Protein AF-A0A126NM92-F1 (afdb_monomer)

Radius of gyration: 15.37 Å; Cα contacts (8 Å, |Δi|>4): 121; chains: 1; bounding box: 33×22×46 Å

Structure (mmCIF, N/CA/C/O backbone):
data_AF-A0A126NM92-F1
#
_entry.id   AF-A0A126NM92-F1
#
loop_
_atom_site.group_PDB
_atom_site.id
_atom_site.type_symbol
_atom_site.label_atom_id
_atom_site.label_alt_id
_atom_site.label_comp_id
_atom_site.label_asym_id
_atom_site.label_entity_id
_atom_site.label_seq_id
_atom_site.pdbx_PDB_ins_code
_atom_site.Cartn_x
_atom_site.Cartn_y
_atom_site.Cartn_z
_atom_site.occupancy
_atom_site.B_iso_or_equiv
_atom_site.auth_seq_id
_atom_site.auth_comp_id
_atom_site.auth_asym_id
_atom_site.auth_atom_id
_atom_site.pdbx_PDB_model_num
ATOM 1 N N . MET A 1 1 ? -10.380 1.201 -7.622 1.00 73.06 1 MET A N 1
ATOM 2 C CA . MET A 1 1 ? -9.957 0.257 -6.567 1.00 73.06 1 MET A CA 1
ATOM 3 C C . MET A 1 1 ? -9.254 0.994 -5.434 1.00 73.06 1 MET A C 1
ATOM 5 O O . MET A 1 1 ? -9.923 1.327 -4.475 1.00 73.06 1 MET A O 1
ATOM 9 N N . VAL A 1 2 ? -7.976 1.365 -5.557 1.00 78.25 2 VAL A N 1
ATOM 10 C CA . VAL A 1 2 ? -7.210 1.897 -4.412 1.00 78.25 2 VAL A CA 1
ATOM 11 C C . VAL A 1 2 ? -7.712 3.261 -3.907 1.00 78.25 2 VAL A C 1
ATOM 13 O O . VAL A 1 2 ? -7.889 3.427 -2.710 1.00 78.25 2 VAL A O 1
ATOM 16 N N . SER A 1 3 ? -8.065 4.210 -4.785 1.00 81.69 3 SER A N 1
ATOM 17 C CA . SER A 1 3 ? -8.682 5.479 -4.338 1.00 81.69 3 SER A CA 1
ATOM 18 C C . SER A 1 3 ? -10.061 5.300 -3.687 1.00 81.69 3 SER A C 1
ATOM 20 O O . SER A 1 3 ? -10.443 6.110 -2.856 1.00 81.69 3 SER A O 1
ATOM 22 N N . MET A 1 4 ? -10.815 4.260 -4.067 1.00 87.69 4 MET A N 1
ATOM 23 C CA . MET A 1 4 ? -12.096 3.954 -3.413 1.00 87.69 4 MET A CA 1
ATOM 24 C C . MET A 1 4 ? -11.866 3.336 -2.037 1.00 87.69 4 MET A C 1
ATOM 26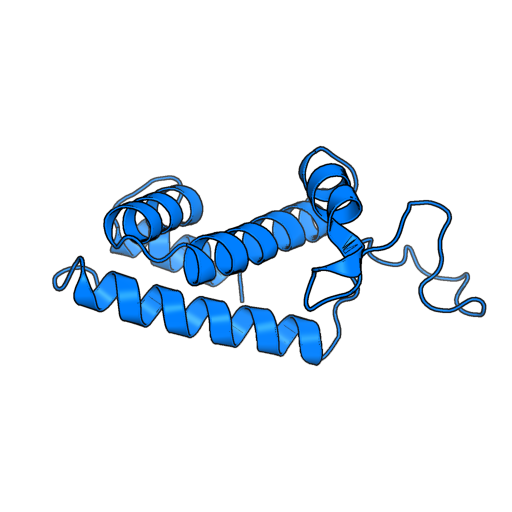 O O . MET A 1 4 ? -12.606 3.634 -1.113 1.00 87.69 4 MET A O 1
ATOM 30 N N . PHE A 1 5 ? -10.825 2.512 -1.901 1.00 89.75 5 PHE A N 1
ATOM 31 C CA . PHE A 1 5 ? -10.438 1.954 -0.613 1.00 89.75 5 PHE A CA 1
ATOM 32 C C . PHE A 1 5 ? -9.972 3.042 0.361 1.00 89.75 5 PHE A C 1
ATOM 34 O O . PHE A 1 5 ? -10.386 3.030 1.508 1.00 89.75 5 PHE A O 1
ATOM 41 N N . ASP A 1 6 ? -9.195 4.030 -0.097 1.00 90.94 6 ASP A N 1
ATOM 42 C CA . ASP A 1 6 ? -8.828 5.198 0.723 1.00 90.94 6 ASP A CA 1
ATOM 43 C C . ASP A 1 6 ? -10.066 5.949 1.236 1.00 90.94 6 ASP A C 1
ATOM 45 O O . ASP A 1 6 ? -10.163 6.256 2.417 1.00 90.94 6 ASP A O 1
ATOM 49 N N . ALA A 1 7 ? -11.055 6.178 0.365 1.00 91.06 7 ALA A N 1
ATOM 50 C CA . ALA A 1 7 ? -12.312 6.809 0.761 1.00 91.06 7 ALA A CA 1
ATOM 51 C C . ALA A 1 7 ? -13.094 5.965 1.784 1.00 91.06 7 ALA A C 1
ATOM 53 O O . ALA A 1 7 ? -13.599 6.515 2.757 1.00 91.06 7 ALA A O 1
ATOM 54 N N . ALA A 1 8 ? -13.153 4.641 1.600 1.00 91.06 8 ALA A N 1
ATOM 55 C CA . ALA A 1 8 ? -13.782 3.736 2.563 1.00 91.06 8 ALA A CA 1
ATOM 56 C C . ALA A 1 8 ? -13.071 3.772 3.925 1.00 91.06 8 ALA A C 1
ATOM 58 O O . ALA A 1 8 ? -13.727 3.831 4.960 1.00 91.06 8 ALA A O 1
ATOM 59 N N . LEU A 1 9 ? -11.735 3.809 3.935 1.00 92.44 9 LEU A N 1
ATOM 60 C CA . LEU A 1 9 ? -10.941 3.943 5.157 1.00 92.44 9 LEU A CA 1
ATOM 61 C C . LEU A 1 9 ? -11.176 5.284 5.859 1.00 92.44 9 LEU A C 1
ATOM 63 O O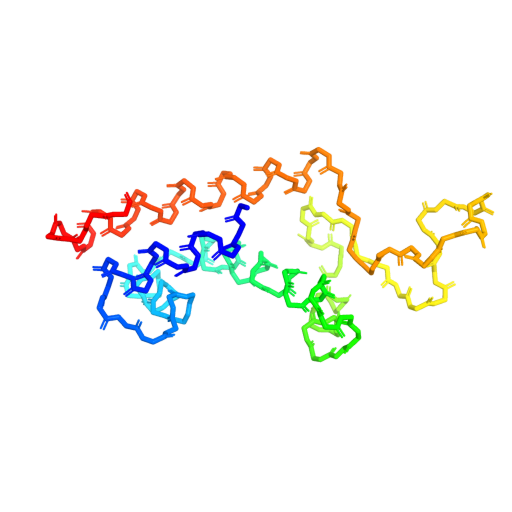 . LEU A 1 9 ? -11.277 5.314 7.080 1.00 92.44 9 LEU A O 1
ATOM 67 N N . GLN A 1 10 ? -11.264 6.384 5.108 1.00 93.81 10 GLN A N 1
ATOM 68 C CA . GLN A 1 10 ? -11.541 7.713 5.663 1.00 93.81 10 GLN A CA 1
ATOM 69 C C . GLN A 1 10 ? -12.906 7.766 6.349 1.00 93.81 10 GLN A C 1
ATOM 71 O O . GLN A 1 10 ? -12.995 8.262 7.470 1.00 93.81 10 GLN A O 1
ATOM 76 N N . ASP A 1 11 ? -13.935 7.223 5.694 1.00 92.00 11 ASP A N 1
ATOM 77 C CA . ASP A 1 11 ? -15.296 7.143 6.232 1.00 92.00 11 ASP A CA 1
ATOM 78 C C . ASP A 1 11 ? -15.338 6.263 7.489 1.00 92.00 11 ASP A C 1
ATOM 80 O O . ASP A 1 11 ? -15.782 6.685 8.551 1.00 92.00 11 ASP A O 1
ATOM 84 N N . THR A 1 12 ? -14.760 5.068 7.394 1.00 89.94 12 THR A N 1
ATOM 85 C CA . THR A 1 12 ? -14.800 4.058 8.455 1.00 89.94 12 THR A CA 1
ATOM 86 C C . THR A 1 12 ? -13.997 4.432 9.699 1.00 89.94 12 THR A C 1
ATOM 88 O O . THR A 1 12 ? -14.401 4.135 10.821 1.00 89.94 12 THR A O 1
ATOM 91 N N . LEU A 1 13 ? -12.821 5.031 9.510 1.00 92.12 13 LEU A N 1
ATOM 92 C CA . LEU A 1 13 ? -11.916 5.404 10.600 1.00 92.12 13 LEU A CA 1
ATOM 93 C C . LEU A 1 13 ? -12.132 6.851 11.061 1.00 92.12 13 LEU A C 1
ATOM 95 O O . LEU A 1 13 ? -11.343 7.345 11.863 1.00 92.12 13 LEU A O 1
ATOM 99 N N . GLU A 1 14 ? -13.148 7.537 10.522 1.00 92.62 14 GLU A N 1
ATOM 100 C CA . GLU A 1 14 ? -13.449 8.950 10.779 1.00 92.62 14 GLU A CA 1
ATOM 101 C C . GLU A 1 14 ? -12.198 9.845 10.676 1.00 92.62 14 GLU A C 1
ATOM 103 O O . GLU A 1 14 ? -11.927 10.713 11.512 1.00 92.62 14 GLU A O 1
ATOM 108 N N . CYS A 1 15 ? -11.387 9.613 9.641 1.00 93.44 15 CYS A N 1
ATOM 109 C CA . CYS A 1 15 ? -10.072 10.228 9.495 1.00 93.44 15 CYS A CA 1
ATOM 110 C C . CYS A 1 15 ? -9.911 10.945 8.149 1.00 93.44 15 CYS A C 1
ATOM 112 O O . CYS A 1 15 ? -10.644 10.723 7.189 1.00 93.44 15 CYS A O 1
ATOM 114 N N . ARG A 1 16 ? -8.918 11.838 8.066 1.00 93.25 16 ARG A N 1
ATOM 115 C CA . ARG A 1 16 ? -8.644 12.618 6.846 1.00 93.25 16 ARG A CA 1
ATOM 116 C C . ARG A 1 16 ? -7.780 11.874 5.823 1.00 93.25 16 ARG A C 1
ATOM 118 O O . ARG A 1 16 ? -7.841 12.190 4.640 1.00 93.25 16 ARG A O 1
ATOM 125 N N . ASP A 1 17 ? -6.940 10.952 6.282 1.00 92.88 17 ASP A N 1
ATOM 126 C CA . ASP A 1 17 ? -6.005 10.192 5.448 1.00 92.88 17 ASP A CA 1
ATOM 127 C C . ASP A 1 17 ? -6.105 8.713 5.828 1.00 92.88 17 ASP A C 1
ATOM 129 O O . ASP A 1 17 ? -5.477 8.256 6.787 1.00 92.88 17 ASP A O 1
ATOM 133 N N . GLY A 1 18 ? -6.942 7.988 5.083 1.00 93.69 18 GLY A N 1
ATOM 134 C CA . GLY A 1 18 ? -7.282 6.598 5.363 1.00 93.69 18 GLY A CA 1
ATOM 135 C C . GLY A 1 18 ? -6.068 5.684 5.296 1.00 93.69 18 GLY A C 1
ATOM 136 O O . GLY A 1 18 ? -5.913 4.789 6.123 1.00 93.69 18 GLY A O 1
ATOM 137 N N . PHE A 1 19 ? -5.152 5.934 4.359 1.00 94.00 19 PHE A N 1
ATOM 138 C CA . PHE A 1 19 ? -3.931 5.141 4.239 1.00 94.00 19 PHE A CA 1
ATOM 139 C C . PHE A 1 19 ? -2.938 5.382 5.367 1.00 94.00 19 PHE A C 1
ATOM 141 O O . PHE A 1 19 ? -2.326 4.422 5.834 1.00 94.00 19 PHE A O 1
ATOM 148 N N . GLN A 1 20 ? -2.745 6.629 5.801 1.00 95.00 20 GLN A N 1
ATOM 149 C CA . GLN A 1 20 ? -1.884 6.890 6.956 1.00 95.00 20 GLN A CA 1
ATOM 150 C C . GLN A 1 20 ? -2.459 6.275 8.228 1.00 95.00 20 GLN A C 1
ATOM 152 O O . GLN A 1 20 ? -1.707 5.685 8.999 1.00 95.00 20 GLN A O 1
ATOM 157 N N . GLU A 1 21 ? -3.772 6.359 8.435 1.00 95.75 21 GLU A N 1
ATOM 158 C CA . GLU A 1 21 ? -4.396 5.769 9.618 1.00 95.75 21 GLU A CA 1
ATOM 159 C C . GLU A 1 21 ? -4.344 4.236 9.592 1.00 95.75 21 GLU A C 1
ATOM 161 O O . GLU A 1 21 ? -3.950 3.614 10.576 1.00 95.75 21 GLU A O 1
ATOM 166 N N . ALA A 1 22 ? -4.608 3.615 8.439 1.00 95.81 22 ALA A N 1
ATOM 167 C CA . ALA A 1 22 ? -4.453 2.173 8.274 1.00 95.81 22 ALA A CA 1
ATOM 168 C C . ALA A 1 22 ? -3.007 1.705 8.527 1.00 95.81 22 ALA A C 1
ATOM 170 O O . ALA A 1 22 ? -2.811 0.688 9.187 1.00 95.81 22 ALA A O 1
ATOM 171 N N . LEU A 1 23 ? -1.985 2.448 8.077 1.00 96.88 23 LEU A N 1
ATOM 172 C CA . LEU A 1 23 ? -0.582 2.119 8.372 1.00 96.88 23 LEU A CA 1
ATOM 173 C C . LEU A 1 23 ? -0.283 2.119 9.875 1.00 96.88 23 LEU A C 1
ATOM 175 O O . LEU A 1 23 ? 0.403 1.210 10.340 1.00 96.88 23 LEU A O 1
ATOM 179 N N . LYS A 1 24 ? -0.818 3.085 10.632 1.00 96.69 24 LYS A N 1
ATOM 180 C CA . LYS A 1 24 ? -0.666 3.110 12.096 1.00 96.69 24 LYS A CA 1
ATOM 181 C C . LYS A 1 24 ? -1.318 1.896 12.746 1.00 96.69 24 LYS A C 1
ATOM 183 O O . LYS A 1 24 ? -0.699 1.265 13.590 1.00 96.69 24 LYS A O 1
ATOM 188 N N . ILE A 1 25 ? -2.528 1.529 12.321 1.00 96.06 25 ILE A N 1
ATOM 189 C CA . ILE A 1 25 ? -3.229 0.346 12.849 1.00 96.06 25 ILE A CA 1
ATOM 190 C C . ILE A 1 25 ? -2.424 -0.933 12.568 1.00 96.06 25 ILE A C 1
ATOM 192 O O . ILE A 1 25 ? -2.297 -1.788 13.443 1.00 96.06 25 ILE A O 1
ATOM 196 N N . ILE A 1 26 ? -1.837 -1.064 11.373 1.00 97.50 26 ILE A N 1
ATOM 197 C CA . ILE A 1 26 ? -0.970 -2.204 11.032 1.00 97.50 26 ILE A CA 1
ATOM 198 C C . ILE A 1 26 ? 0.295 -2.227 11.906 1.00 97.50 26 ILE A C 1
ATOM 200 O O . ILE A 1 26 ? 0.701 -3.289 12.385 1.00 97.50 26 ILE A O 1
ATOM 204 N N . GLU A 1 27 ? 0.901 -1.064 12.148 1.00 97.00 27 GLU A N 1
ATOM 205 C CA . GLU A 1 27 ? 2.064 -0.923 13.028 1.00 97.00 27 GLU A CA 1
ATOM 206 C C . GLU A 1 27 ? 1.729 -1.288 14.487 1.00 97.00 27 GLU A C 1
ATOM 208 O O . GLU A 1 27 ? 2.458 -2.062 15.113 1.00 97.00 27 GLU A O 1
ATOM 213 N N . GLU A 1 28 ? 0.589 -0.823 15.009 1.00 96.56 28 GLU A N 1
ATOM 214 C CA . GLU A 1 28 ? 0.062 -1.178 16.336 1.00 96.56 28 GLU A CA 1
ATOM 215 C C . GLU A 1 28 ? -0.182 -2.689 16.473 1.00 96.56 28 GLU A C 1
ATOM 217 O O . GLU A 1 28 ? 0.134 -3.281 17.511 1.00 96.56 28 GLU A O 1
ATOM 222 N N . ALA A 1 29 ? -0.676 -3.326 15.408 1.00 96.19 29 ALA A N 1
ATOM 223 C CA . ALA A 1 29 ? -0.903 -4.767 15.335 1.00 96.19 29 ALA A CA 1
ATOM 224 C C . ALA A 1 29 ? 0.388 -5.599 15.199 1.00 96.19 29 ALA A C 1
ATOM 226 O O . ALA A 1 29 ? 0.327 -6.829 15.262 1.00 96.19 29 ALA A O 1
ATOM 227 N N . LYS A 1 30 ? 1.554 -4.949 15.053 1.00 96.94 30 LYS A N 1
ATOM 228 C CA . LYS A 1 30 ? 2.881 -5.576 14.930 1.00 96.94 30 LYS A CA 1
ATOM 229 C C . LYS A 1 30 ? 2.987 -6.567 13.766 1.00 96.94 30 LYS A C 1
ATOM 231 O O . LYS A 1 30 ? 3.637 -7.603 13.900 1.00 96.94 30 LYS A O 1
ATOM 236 N N . ASP A 1 31 ? 2.380 -6.229 12.629 1.00 97.25 31 ASP A N 1
ATOM 237 C CA . ASP A 1 31 ? 2.468 -7.006 11.386 1.00 97.25 31 ASP A CA 1
ATOM 238 C C . ASP A 1 31 ? 3.379 -6.292 10.358 1.00 97.25 31 ASP A C 1
ATOM 240 O O . ASP A 1 31 ? 2.904 -5.510 9.527 1.00 97.25 31 ASP A O 1
ATOM 244 N N . PRO A 1 32 ? 4.713 -6.494 10.422 1.00 95.81 32 PRO A N 1
ATOM 245 C CA . PRO A 1 32 ? 5.664 -5.788 9.558 1.00 95.81 32 PRO A CA 1
ATOM 246 C C . PRO A 1 32 ? 5.556 -6.190 8.080 1.00 95.81 32 PRO A C 1
ATOM 248 O O . PRO A 1 32 ? 5.885 -5.389 7.196 1.00 95.81 32 PRO A O 1
ATOM 251 N N . ASP A 1 33 ? 5.081 -7.405 7.803 1.00 96.12 33 ASP A N 1
ATOM 252 C CA . ASP A 1 33 ? 4.911 -7.907 6.442 1.00 96.12 33 ASP A CA 1
ATOM 253 C C . ASP A 1 33 ? 3.733 -7.200 5.769 1.00 96.12 33 ASP A C 1
ATOM 255 O O . ASP A 1 33 ? 3.876 -6.659 4.666 1.00 96.12 33 ASP A O 1
ATOM 259 N N . LEU A 1 34 ? 2.587 -7.115 6.457 1.00 97.56 34 LEU A N 1
ATOM 260 C CA . LEU A 1 34 ? 1.433 -6.365 5.966 1.00 97.56 34 LEU A CA 1
ATOM 261 C C . LEU A 1 34 ? 1.733 -4.867 5.867 1.00 97.56 34 LEU A C 1
ATOM 263 O O . LEU A 1 34 ? 1.305 -4.228 4.903 1.00 97.56 34 LEU A O 1
ATOM 267 N N . PHE A 1 35 ? 2.511 -4.312 6.803 1.00 97.81 35 PHE A N 1
ATOM 268 C CA . PHE A 1 35 ? 2.920 -2.907 6.757 1.00 97.81 35 PHE A CA 1
ATOM 269 C C . PHE A 1 35 ? 3.714 -2.612 5.486 1.00 97.81 35 PHE A C 1
ATOM 271 O O . PHE A 1 35 ? 3.385 -1.688 4.740 1.00 97.81 35 PHE A O 1
ATOM 278 N N . THR A 1 36 ? 4.734 -3.429 5.210 1.00 96.50 36 THR A N 1
ATOM 279 C CA . THR A 1 36 ? 5.583 -3.278 4.022 1.00 96.50 36 THR A CA 1
ATOM 280 C C . THR A 1 36 ? 4.746 -3.416 2.755 1.00 96.50 36 THR A C 1
ATOM 282 O O . THR A 1 36 ? 4.782 -2.545 1.886 1.00 96.50 36 THR A O 1
ATOM 285 N N . ARG A 1 37 ? 3.904 -4.451 2.696 1.00 96.12 37 ARG A N 1
ATOM 286 C CA . ARG A 1 37 ? 3.014 -4.716 1.565 1.00 96.12 37 ARG A CA 1
ATOM 287 C C . ARG A 1 37 ? 2.051 -3.557 1.286 1.00 96.12 37 ARG A C 1
ATOM 289 O O . ARG A 1 37 ? 1.896 -3.136 0.139 1.00 96.12 37 ARG A O 1
ATOM 296 N N . PHE A 1 38 ? 1.399 -3.022 2.317 1.00 96.94 38 PHE A N 1
ATOM 297 C CA . PHE A 1 38 ? 0.459 -1.912 2.165 1.00 96.94 38 PHE A CA 1
ATOM 298 C C . PHE A 1 38 ? 1.163 -0.603 1.807 1.00 96.94 38 PHE A C 1
ATOM 300 O O . PHE A 1 38 ? 0.692 0.144 0.943 1.00 96.94 38 PHE A O 1
ATOM 307 N N . ARG A 1 39 ? 2.338 -0.359 2.393 1.00 96.62 39 ARG A 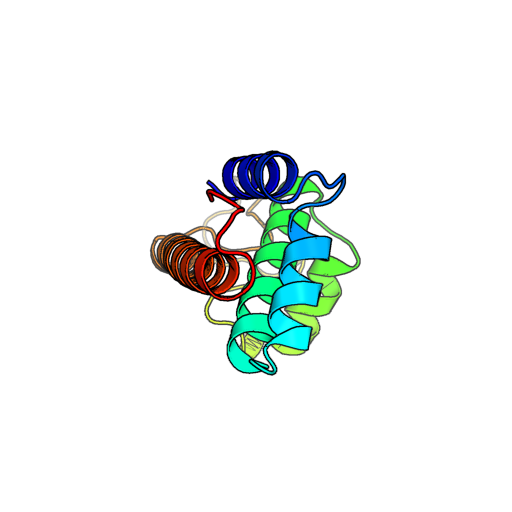N 1
ATOM 308 C CA . ARG A 1 39 ? 3.180 0.786 2.051 1.00 96.62 39 ARG A CA 1
ATOM 309 C C . ARG A 1 39 ? 3.604 0.757 0.582 1.00 96.62 39 ARG A C 1
ATOM 311 O O . ARG A 1 39 ? 3.509 1.789 -0.081 1.00 96.62 39 ARG A O 1
ATOM 318 N N . ASP A 1 40 ? 4.002 -0.396 0.054 1.00 96.31 40 ASP A N 1
ATOM 319 C CA . ASP A 1 40 ? 4.395 -0.536 -1.353 1.00 96.31 40 ASP A CA 1
ATOM 320 C C . ASP A 1 40 ? 3.222 -0.243 -2.303 1.00 96.31 40 ASP A C 1
ATOM 322 O O . ASP A 1 40 ? 3.388 0.486 -3.286 1.00 96.31 40 ASP A O 1
ATOM 326 N N . VAL A 1 41 ? 2.009 -0.710 -1.974 1.00 95.81 41 VAL A N 1
ATOM 327 C CA . VAL A 1 41 ? 0.782 -0.366 -2.719 1.00 95.81 41 VAL A CA 1
ATOM 328 C C . VAL A 1 41 ? 0.513 1.143 -2.683 1.00 95.81 41 VAL A C 1
ATOM 330 O O . VAL A 1 41 ? 0.246 1.740 -3.729 1.00 95.81 41 VAL A O 1
ATOM 333 N N . GLN A 1 42 ? 0.619 1.785 -1.515 1.00 95.38 42 GLN A N 1
ATOM 334 C CA . GLN A 1 42 ? 0.435 3.235 -1.378 1.00 95.38 42 GLN A CA 1
ATOM 335 C C . GLN A 1 42 ? 1.435 4.014 -2.246 1.00 95.38 42 GLN A C 1
ATOM 337 O O . GLN A 1 42 ? 1.049 4.940 -2.965 1.00 95.38 42 GLN A O 1
ATOM 342 N N . LEU A 1 43 ? 2.716 3.634 -2.211 1.00 95.75 43 LEU A N 1
ATOM 343 C CA . LEU A 1 43 ? 3.750 4.264 -3.029 1.00 95.75 43 LEU A CA 1
ATOM 344 C C . LEU A 1 43 ? 3.468 4.066 -4.521 1.00 95.75 43 LEU A C 1
ATOM 346 O O . LEU A 1 43 ? 3.548 5.033 -5.278 1.00 95.75 43 LEU A O 1
ATOM 350 N N . ALA A 1 44 ? 3.080 2.861 -4.943 1.00 94.88 44 ALA A N 1
ATOM 351 C CA . ALA A 1 44 ? 2.782 2.568 -6.343 1.00 94.88 44 ALA A CA 1
ATOM 352 C C . ALA A 1 44 ? 1.616 3.418 -6.858 1.00 94.88 44 ALA A C 1
ATOM 354 O O . ALA A 1 44 ? 1.692 3.996 -7.941 1.00 94.88 44 ALA A O 1
ATOM 355 N N . VAL A 1 45 ? 0.565 3.578 -6.055 1.00 91.88 45 VAL A N 1
ATOM 356 C CA . VAL A 1 45 ? -0.578 4.431 -6.399 1.00 91.88 45 VAL A CA 1
ATOM 357 C C . VAL A 1 45 ? -0.193 5.903 -6.477 1.00 91.88 45 VAL A C 1
ATOM 359 O O . VAL A 1 45 ? -0.637 6.591 -7.396 1.00 91.88 45 VAL A O 1
ATOM 362 N N . ASN A 1 46 ? 0.665 6.389 -5.581 1.00 92.94 46 ASN A N 1
ATOM 363 C CA . ASN A 1 46 ? 1.186 7.752 -5.672 1.00 92.94 46 ASN A CA 1
ATOM 364 C C . ASN A 1 46 ? 1.980 7.967 -6.965 1.00 92.94 46 ASN A C 1
ATOM 366 O O . ASN A 1 46 ? 1.825 9.004 -7.608 1.00 92.94 46 ASN A O 1
ATOM 370 N N . VAL A 1 47 ? 2.774 6.979 -7.385 1.00 93.94 47 VAL A N 1
ATOM 371 C CA . VAL A 1 47 ? 3.499 7.023 -8.663 1.00 93.94 47 VAL A CA 1
ATOM 372 C C . VAL A 1 47 ? 2.544 7.006 -9.855 1.00 93.94 47 VAL A C 1
ATOM 374 O O . VAL A 1 47 ? 2.742 7.758 -10.802 1.00 93.94 47 VAL A O 1
ATOM 377 N N . LEU A 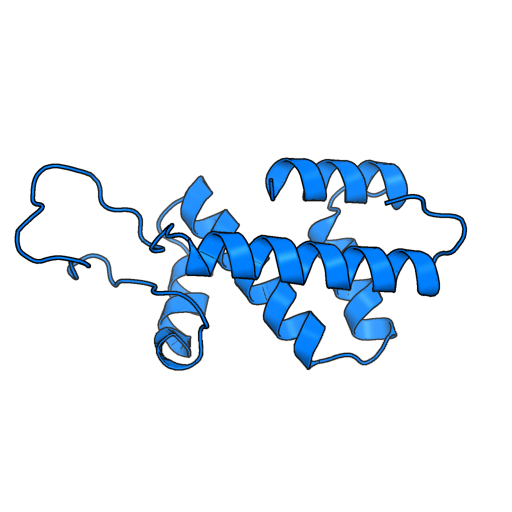1 48 ? 1.478 6.207 -9.819 1.00 91.12 48 LEU A N 1
ATOM 378 C CA . LEU A 1 48 ? 0.472 6.196 -10.887 1.00 91.12 48 LEU A CA 1
ATOM 379 C C . LEU A 1 48 ? -0.300 7.523 -10.985 1.00 9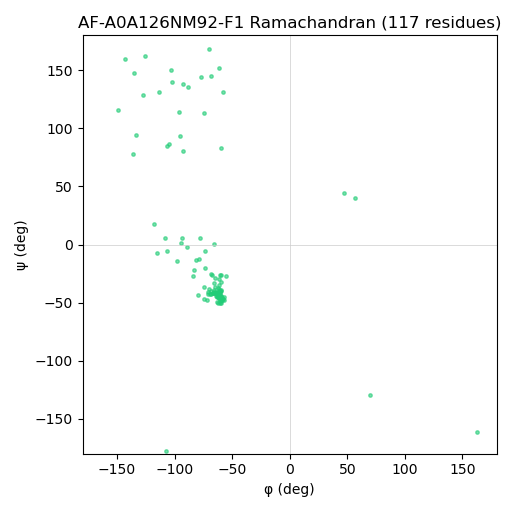1.12 48 LEU A C 1
ATOM 381 O O . LEU A 1 48 ? -0.675 7.927 -12.081 1.00 91.12 48 LEU A O 1
ATOM 385 N N . LYS A 1 49 ? -0.525 8.211 -9.857 1.00 88.94 49 LYS A N 1
ATOM 386 C CA . LYS A 1 49 ? -1.233 9.502 -9.802 1.00 88.94 49 LYS A CA 1
ATOM 387 C C . LYS A 1 49 ? -0.356 10.689 -10.201 1.00 88.94 49 LYS A C 1
ATOM 389 O O . LYS A 1 49 ? -0.822 11.591 -10.890 1.00 88.94 49 LYS A O 1
ATOM 394 N N . HIS A 1 50 ? 0.882 10.721 -9.719 1.00 90.00 50 HIS A N 1
ATOM 395 C CA . HIS A 1 50 ? 1.744 11.907 -9.779 1.00 90.00 50 HIS A CA 1
ATOM 396 C C . HIS A 1 50 ? 2.981 11.715 -10.659 1.00 90.00 50 HIS A C 1
ATOM 398 O O . HIS A 1 50 ? 3.715 12.667 -10.915 1.00 90.00 50 HIS A O 1
ATOM 404 N N . GLY A 1 51 ? 3.217 10.496 -11.141 1.00 89.31 51 GLY A N 1
ATOM 405 C CA . GLY A 1 51 ? 4.410 10.149 -11.890 1.00 89.31 51 GLY A CA 1
ATOM 406 C C . GLY A 1 51 ? 5.652 10.158 -11.001 1.00 89.31 51 GLY A C 1
ATOM 407 O O . GLY A 1 51 ? 5.709 9.519 -9.948 1.00 89.31 51 GLY A O 1
ATOM 408 N N . LYS A 1 52 ? 6.682 10.863 -11.463 1.00 88.75 52 LYS A N 1
ATOM 409 C CA . LYS A 1 52 ? 7.998 10.910 -10.822 1.00 88.75 52 LYS A CA 1
ATOM 410 C C . LYS A 1 52 ? 7.934 11.650 -9.493 1.00 88.75 52 LYS A C 1
ATOM 412 O O . LYS A 1 52 ? 7.241 12.652 -9.342 1.00 88.75 52 LYS A O 1
ATOM 417 N N . GLY A 1 53 ? 8.730 11.193 -8.535 1.00 91.94 53 GLY A N 1
ATOM 418 C CA . GLY A 1 53 ? 8.829 11.840 -7.236 1.00 91.94 53 GLY A CA 1
ATOM 419 C C . GLY A 1 53 ? 9.443 10.931 -6.188 1.00 91.94 53 GLY A C 1
ATOM 420 O O . GLY A 1 53 ? 10.091 9.934 -6.506 1.00 91.94 53 GLY A O 1
ATOM 421 N N . ARG A 1 54 ? 9.219 11.276 -4.920 1.00 94.56 54 ARG A N 1
ATOM 422 C CA . ARG A 1 54 ? 9.738 10.511 -3.782 1.00 94.56 54 ARG A CA 1
ATOM 423 C C . ARG A 1 54 ? 9.269 9.057 -3.808 1.00 94.56 54 ARG A C 1
ATOM 425 O O . ARG A 1 54 ? 10.100 8.167 -3.738 1.00 94.56 54 ARG A O 1
ATOM 432 N N . SER A 1 55 ? 7.975 8.820 -4.032 1.00 95.25 55 SER A N 1
ATOM 433 C CA . SER A 1 55 ? 7.431 7.458 -4.072 1.00 95.25 55 SER A CA 1
ATOM 434 C C . SER A 1 55 ? 8.033 6.594 -5.179 1.00 95.25 55 SER A C 1
ATOM 436 O O . SER A 1 55 ? 8.255 5.408 -4.971 1.00 95.25 55 SER A O 1
ATOM 438 N N . HIS A 1 56 ? 8.356 7.185 -6.333 1.00 95.75 56 HIS A N 1
ATOM 439 C CA . HIS A 1 56 ? 9.019 6.460 -7.419 1.00 95.75 56 HIS A CA 1
ATOM 440 C C . HIS A 1 56 ? 10.459 6.098 -7.059 1.00 95.75 56 HIS A C 1
ATOM 442 O O . HIS A 1 56 ? 10.862 4.959 -7.273 1.00 95.75 56 HIS A O 1
ATOM 448 N N . LYS A 1 57 ? 11.208 7.025 -6.448 1.00 95.44 57 LYS A N 1
ATOM 449 C CA . LYS A 1 57 ? 12.575 6.767 -5.964 1.00 95.44 57 LYS A CA 1
ATOM 450 C C . LYS A 1 57 ? 12.609 5.685 -4.885 1.00 95.44 57 LYS A C 1
ATOM 452 O O . LYS A 1 57 ? 13.462 4.806 -4.949 1.00 95.44 57 LYS A O 1
ATOM 457 N N . ASP A 1 58 ? 11.669 5.736 -3.943 1.00 96.44 58 ASP A N 1
ATOM 458 C CA . ASP A 1 58 ? 11.567 4.764 -2.852 1.00 96.44 58 ASP A CA 1
ATOM 459 C C . ASP A 1 58 ? 11.300 3.350 -3.400 1.00 96.44 58 ASP A C 1
ATOM 461 O O . ASP A 1 58 ? 11.976 2.398 -3.012 1.00 96.44 58 ASP A O 1
ATOM 465 N N . LEU A 1 59 ? 10.382 3.214 -4.367 1.00 96.69 59 LEU A N 1
ATOM 466 C CA . LEU A 1 59 ? 10.121 1.936 -5.037 1.00 96.69 59 LEU A CA 1
ATOM 467 C C . LEU A 1 59 ? 11.306 1.465 -5.887 1.00 96.69 59 LEU A C 1
ATOM 469 O O . LEU A 1 59 ? 11.650 0.286 -5.865 1.00 96.69 59 LEU A O 1
ATOM 473 N N . LEU A 1 60 ? 11.957 2.371 -6.623 1.00 95.19 60 LEU A N 1
ATOM 474 C CA . LEU A 1 60 ? 13.118 2.032 -7.448 1.00 95.19 60 LEU A CA 1
ATOM 475 C C . LEU A 1 60 ? 14.278 1.472 -6.624 1.00 95.19 60 LEU A C 1
ATOM 477 O O . LEU A 1 60 ? 14.915 0.511 -7.056 1.00 95.19 60 LEU A O 1
ATOM 481 N N . ALA A 1 61 ? 14.529 2.034 -5.439 1.00 95.25 61 ALA A N 1
ATOM 482 C CA . ALA A 1 61 ? 15.588 1.574 -4.542 1.00 95.25 61 ALA A CA 1
ATOM 483 C C . ALA A 1 61 ? 15.417 0.104 -4.122 1.00 95.25 61 ALA A C 1
ATOM 485 O O . ALA A 1 61 ? 16.402 -0.571 -3.836 1.00 95.25 61 ALA A O 1
ATOM 486 N N . ARG A 1 62 ? 14.177 -0.396 -4.128 1.00 94.44 62 ARG A N 1
ATOM 487 C CA . ARG A 1 62 ? 13.810 -1.755 -3.715 1.00 94.44 62 ARG A CA 1
ATOM 488 C C . ARG A 1 62 ? 13.205 -2.575 -4.851 1.00 94.44 62 ARG A C 1
ATOM 490 O O . ARG A 1 62 ? 12.582 -3.601 -4.606 1.00 94.44 62 ARG A O 1
ATOM 497 N N . ARG A 1 63 ? 13.388 -2.160 -6.111 1.00 92.88 63 ARG A N 1
ATOM 498 C CA . ARG A 1 63 ? 12.652 -2.714 -7.264 1.00 92.88 63 ARG A CA 1
ATOM 499 C C . ARG A 1 63 ? 12.755 -4.233 -7.437 1.00 92.88 63 ARG A C 1
ATOM 501 O O . ARG A 1 63 ? 11.847 -4.833 -7.994 1.00 92.88 63 ARG A O 1
ATOM 508 N N . ASN A 1 64 ? 13.847 -4.841 -6.969 1.00 92.69 64 ASN A N 1
ATOM 509 C CA . ASN A 1 64 ? 14.084 -6.285 -7.059 1.00 92.69 64 ASN A CA 1
ATOM 510 C C . ASN A 1 64 ? 13.360 -7.089 -5.963 1.00 92.69 64 ASN A C 1
ATOM 512 O O . ASN A 1 64 ? 13.294 -8.310 -6.051 1.00 92.69 64 ASN A O 1
ATOM 516 N N . GLU A 1 65 ? 12.849 -6.417 -4.932 1.00 93.81 65 GLU A N 1
ATOM 517 C CA . GLU A 1 65 ? 12.103 -7.011 -3.817 1.00 93.81 65 GLU A CA 1
ATOM 518 C C . GLU A 1 65 ? 10.585 -6.889 -4.018 1.00 93.81 65 GLU A C 1
ATOM 520 O O . GLU A 1 65 ? 9.812 -7.542 -3.320 1.00 93.81 65 GLU A O 1
ATOM 525 N N . LEU A 1 66 ? 10.149 -6.044 -4.958 1.00 95.12 66 LEU A N 1
ATOM 526 C CA . LEU A 1 66 ? 8.738 -5.751 -5.176 1.00 95.12 66 LEU A CA 1
ATOM 527 C C . LEU A 1 66 ? 8.028 -6.891 -5.927 1.00 95.12 66 LEU A C 1
ATOM 529 O O . LEU A 1 66 ? 8.574 -7.451 -6.880 1.00 95.12 66 LEU A O 1
ATOM 533 N N . PRO A 1 67 ? 6.756 -7.172 -5.597 1.00 93.88 67 PRO A N 1
ATOM 534 C CA . PRO A 1 67 ? 5.938 -8.158 -6.305 1.00 93.88 67 PRO A CA 1
ATOM 535 C C . PRO A 1 67 ? 5.373 -7.635 -7.639 1.00 93.88 67 PRO A C 1
ATOM 537 O O . PRO A 1 67 ? 4.567 -8.304 -8.282 1.00 93.88 67 PRO A O 1
ATOM 540 N N . PHE A 1 68 ? 5.771 -6.434 -8.057 1.00 94.38 68 PHE A N 1
ATOM 541 C CA . PHE A 1 68 ? 5.372 -5.784 -9.300 1.00 94.38 68 PHE A CA 1
ATOM 542 C C . PHE A 1 68 ? 6.547 -5.006 -9.887 1.00 94.38 68 PHE A C 1
ATOM 544 O O . PHE A 1 68 ? 7.496 -4.652 -9.187 1.00 94.38 68 PHE A O 1
ATOM 551 N N . ARG A 1 69 ? 6.491 -4.717 -11.190 1.00 93.38 69 ARG A N 1
ATOM 552 C CA . ARG A 1 69 ? 7.610 -4.072 -11.881 1.00 93.38 69 ARG A CA 1
ATOM 553 C C . ARG A 1 69 ? 7.530 -2.554 -11.809 1.00 93.38 69 ARG A C 1
ATOM 555 O O . ARG A 1 69 ? 6.488 -1.952 -12.072 1.00 93.38 69 ARG A O 1
ATOM 562 N N . VAL A 1 70 ? 8.676 -1.946 -11.525 1.00 93.62 70 VAL A N 1
ATOM 563 C CA . VAL A 1 70 ? 8.885 -0.497 -11.514 1.00 93.62 70 VAL A CA 1
ATOM 564 C C . VAL A 1 70 ? 10.082 -0.196 -12.403 1.00 93.62 70 VAL A C 1
ATOM 566 O O . VAL A 1 70 ? 11.132 -0.817 -12.244 1.00 93.62 70 VAL A O 1
ATOM 569 N N . ARG A 1 71 ? 9.921 0.731 -13.348 1.00 90.56 71 ARG A N 1
ATOM 570 C CA . ARG A 1 71 ? 10.972 1.100 -14.308 1.00 90.56 71 ARG A CA 1
ATOM 571 C C . ARG A 1 71 ? 11.627 2.424 -13.945 1.00 90.56 71 ARG A C 1
ATOM 573 O O . ARG A 1 71 ? 10.975 3.312 -13.381 1.00 90.56 71 ARG A O 1
ATOM 580 N N . ALA A 1 72 ? 12.898 2.574 -14.304 1.00 86.50 72 ALA A N 1
ATOM 581 C CA . ALA A 1 72 ? 13.530 3.885 -14.381 1.00 86.50 72 ALA A CA 1
ATOM 582 C C . ALA A 1 72 ? 12.973 4.684 -15.572 1.00 86.50 72 ALA A C 1
ATOM 584 O O . ALA A 1 72 ? 12.256 4.161 -16.424 1.00 86.50 72 ALA A O 1
ATOM 585 N N . GLU A 1 73 ? 13.278 5.978 -15.620 1.00 75.19 73 GLU A N 1
ATOM 586 C CA . GLU A 1 73 ? 12.698 6.901 -16.605 1.00 75.19 73 GLU A CA 1
ATOM 587 C C . GLU A 1 73 ? 13.021 6.499 -18.046 1.00 75.19 73 GLU A C 1
ATOM 589 O O . GLU A 1 73 ? 12.130 6.519 -18.899 1.00 75.19 73 GLU A O 1
ATOM 594 N N . ASP A 1 74 ? 14.264 6.064 -18.250 1.00 74.81 74 ASP A N 1
ATOM 595 C CA . ASP A 1 74 ? 14.848 5.704 -19.544 1.00 74.81 74 ASP A CA 1
ATOM 596 C C . ASP A 1 74 ? 14.734 4.201 -19.850 1.00 74.81 74 ASP A C 1
ATOM 598 O O . ASP A 1 74 ? 15.202 3.727 -20.882 1.00 74.81 74 ASP A O 1
ATOM 602 N N . GLU A 1 75 ? 14.117 3.431 -18.949 1.00 78.00 75 GLU A N 1
ATOM 603 C CA . GLU A 1 75 ? 13.868 2.005 -19.143 1.00 78.00 75 GLU A CA 1
ATOM 604 C C . GLU A 1 75 ? 12.484 1.798 -19.761 1.00 78.00 75 GLU A C 1
ATOM 606 O O . GLU A 1 75 ? 11.502 2.411 -19.339 1.00 78.00 75 GLU A O 1
ATOM 611 N N . PHE A 1 76 ? 12.383 0.880 -20.719 1.00 71.25 76 PHE A N 1
ATOM 612 C CA . PHE A 1 76 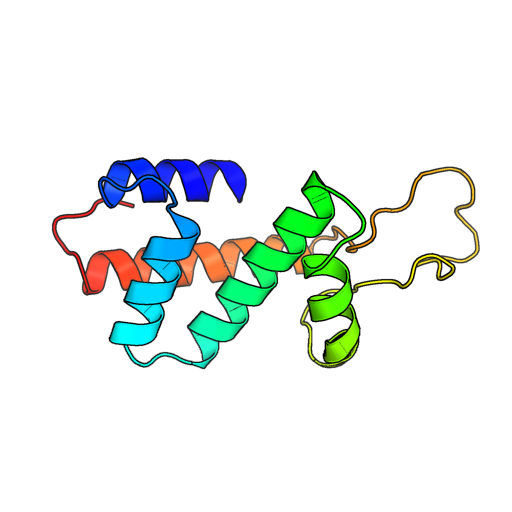? 11.109 0.423 -21.265 1.00 71.25 76 PHE A CA 1
ATOM 613 C C . PHE A 1 76 ? 10.763 -0.943 -20.677 1.00 71.25 76 PHE A C 1
ATOM 615 O O . PHE A 1 76 ? 11.623 -1.811 -20.559 1.00 71.25 76 PHE A O 1
ATOM 622 N N . PHE A 1 77 ? 9.487 -1.173 -20.351 1.00 74.50 77 PHE A N 1
ATOM 623 C CA . PHE A 1 77 ? 9.040 -2.528 -20.003 1.00 74.50 77 PHE A CA 1
ATOM 624 C C . PHE A 1 77 ? 9.058 -3.470 -21.216 1.00 74.50 77 PHE A C 1
ATOM 626 O O . PHE A 1 77 ? 9.153 -4.683 -21.044 1.00 74.50 77 PHE A O 1
ATOM 633 N N . ASN A 1 78 ? 8.938 -2.920 -22.429 1.00 70.94 78 ASN A N 1
ATOM 634 C CA . ASN A 1 78 ? 8.982 -3.659 -23.683 1.00 70.94 78 ASN A CA 1
ATOM 635 C C . ASN A 1 78 ? 9.565 -2.760 -24.790 1.00 70.94 78 ASN A C 1
ATOM 637 O O . ASN A 1 78 ? 8.956 -1.749 -25.141 1.00 70.94 78 ASN A O 1
ATOM 641 N N . GLU A 1 79 ? 10.731 -3.127 -25.326 1.00 60.81 79 GLU A N 1
ATOM 642 C CA . GLU A 1 79 ? 11.565 -2.322 -26.243 1.00 60.81 79 GLU A CA 1
ATOM 643 C C . GLU A 1 79 ? 10.926 -2.037 -27.624 1.00 60.81 79 GLU A C 1
ATOM 645 O O . GLU A 1 79 ? 11.516 -1.348 -28.450 1.00 60.81 79 GLU A O 1
ATOM 650 N N . GLY A 1 80 ? 9.701 -2.515 -27.882 1.00 60.66 80 GLY A N 1
ATOM 651 C CA . GLY A 1 80 ? 8.946 -2.270 -29.120 1.00 60.66 80 GLY A CA 1
ATOM 652 C C . GLY A 1 80 ? 7.769 -1.290 -29.008 1.00 60.66 80 GLY A C 1
ATOM 653 O O . GLY A 1 80 ? 7.160 -0.974 -30.028 1.00 60.66 80 GLY A O 1
ATOM 654 N N . ASN A 1 81 ? 7.415 -0.813 -27.806 1.00 59.72 81 ASN A N 1
ATOM 655 C CA . ASN A 1 81 ? 6.286 0.108 -27.619 1.00 59.72 81 ASN A CA 1
ATOM 656 C C . ASN A 1 81 ? 6.774 1.540 -27.357 1.00 59.72 81 ASN A C 1
ATOM 658 O O . ASN A 1 81 ? 6.941 1.961 -26.215 1.00 59.72 81 ASN A O 1
ATOM 662 N N . VAL A 1 82 ? 7.007 2.283 -28.440 1.00 58.19 82 VAL A N 1
ATOM 663 C CA . VAL A 1 82 ? 7.490 3.677 -28.412 1.00 58.19 82 VAL A CA 1
ATOM 664 C C . VAL A 1 82 ? 6.351 4.704 -28.347 1.00 58.19 82 VAL A C 1
ATOM 666 O O . VAL A 1 82 ? 6.610 5.905 -28.329 1.00 58.19 82 VAL A O 1
ATOM 669 N N . SER A 1 83 ? 5.090 4.254 -28.363 1.00 52.97 83 SER A N 1
ATOM 670 C CA . SER A 1 83 ? 3.951 5.110 -28.724 1.00 52.97 83 SER A CA 1
ATOM 671 C C . SER A 1 83 ? 3.038 5.509 -27.563 1.00 52.97 83 SER A C 1
ATOM 673 O O . SER A 1 83 ? 2.036 6.182 -27.794 1.00 52.97 83 SER A O 1
ATOM 675 N N . GLU A 1 84 ? 3.384 5.174 -26.321 1.00 52.06 84 GLU A N 1
ATOM 676 C CA . GLU A 1 84 ? 2.641 5.615 -25.141 1.00 52.06 84 GLU A CA 1
ATOM 677 C C . GLU A 1 84 ? 3.595 6.093 -24.048 1.00 52.06 84 GLU A C 1
ATOM 679 O O . GLU A 1 84 ? 4.698 5.568 -23.884 1.00 52.06 84 GLU A O 1
ATOM 684 N N . LEU A 1 85 ? 3.153 7.084 -23.268 1.00 58.97 85 LEU A N 1
ATOM 685 C CA . LEU A 1 85 ? 3.732 7.411 -21.967 1.00 58.97 85 LEU A CA 1
ATOM 686 C C . LEU A 1 85 ? 3.596 6.172 -21.072 1.00 58.97 85 LEU A C 1
ATOM 688 O O . LEU A 1 85 ? 2.634 6.044 -20.319 1.00 58.97 85 LEU A O 1
ATOM 692 N N . ALA A 1 86 ? 4.529 5.227 -21.196 1.00 64.50 86 ALA A N 1
ATOM 693 C CA . ALA A 1 86 ? 4.483 3.989 -20.441 1.00 64.50 86 ALA A CA 1
ATOM 694 C C . ALA A 1 86 ? 4.462 4.336 -18.944 1.00 64.50 86 ALA A C 1
ATOM 696 O O . ALA A 1 86 ? 5.289 5.142 -18.497 1.00 64.50 86 ALA A O 1
ATOM 697 N N . PRO A 1 87 ? 3.552 3.765 -18.143 1.00 80.50 87 PRO A N 1
ATOM 698 C CA . PRO A 1 87 ? 3.499 4.068 -16.721 1.00 80.50 87 PRO A CA 1
ATOM 699 C C . PRO A 1 87 ? 4.820 3.662 -16.046 1.00 80.50 87 PRO A C 1
ATOM 701 O O . PRO A 1 87 ? 5.534 2.780 -16.519 1.00 80.50 87 PRO A O 1
ATOM 704 N N . LEU A 1 88 ? 5.188 4.338 -14.955 1.00 91.19 88 LEU A N 1
ATOM 705 C CA . LEU A 1 88 ? 6.413 4.024 -14.196 1.00 91.19 88 LEU A CA 1
ATOM 706 C C . LEU A 1 88 ? 6.284 2.730 -13.376 1.00 91.19 88 LEU A C 1
ATOM 708 O O . LEU A 1 88 ? 7.286 2.119 -13.014 1.00 91.19 88 LEU A O 1
ATOM 712 N N . VAL A 1 89 ? 5.045 2.315 -13.111 1.00 92.06 89 VAL A N 1
ATOM 713 C CA . VAL A 1 89 ? 4.672 1.036 -12.504 1.00 92.06 89 VAL A CA 1
ATOM 714 C C . VAL A 1 89 ? 3.924 0.228 -13.558 1.00 92.06 89 VAL A C 1
ATOM 716 O O . VAL A 1 89 ? 3.010 0.753 -14.196 1.00 92.06 89 VAL A O 1
ATOM 719 N N . GLN A 1 90 ? 4.292 -1.036 -13.754 1.00 92.25 90 GLN A N 1
ATOM 720 C CA . GLN A 1 90 ? 3.576 -1.912 -14.677 1.00 92.25 90 GLN A CA 1
ATOM 721 C C . GLN A 1 90 ? 2.238 -2.336 -14.059 1.00 92.25 90 GLN A C 1
ATOM 723 O O . GLN A 1 90 ? 2.206 -3.069 -13.074 1.00 92.25 90 GLN A O 1
ATOM 728 N N . VAL A 1 91 ? 1.130 -1.884 -14.651 1.00 90.88 91 VAL A N 1
ATOM 729 C CA . VAL A 1 91 ? -0.231 -2.226 -14.209 1.00 90.88 91 VAL A CA 1
ATOM 730 C C . VAL A 1 91 ? -0.720 -3.443 -14.994 1.00 90.88 91 VAL A C 1
ATOM 732 O O . VAL A 1 91 ? -1.435 -3.315 -15.984 1.00 90.88 91 VAL A O 1
ATOM 735 N N . ASP A 1 92 ? -0.290 -4.630 -14.577 1.00 91.56 92 ASP A N 1
ATOM 736 C CA . ASP A 1 92 ? -0.746 -5.908 -15.125 1.00 91.56 92 ASP A CA 1
ATOM 737 C C . ASP A 1 92 ? -1.671 -6.658 -14.144 1.00 91.56 92 ASP A C 1
ATOM 739 O O . ASP A 1 92 ? -2.014 -6.169 -13.063 1.00 91.56 92 ASP A O 1
ATOM 743 N N . GLY A 1 93 ? -2.107 -7.862 -14.524 1.00 92.81 93 GLY A N 1
ATOM 744 C CA . GLY A 1 93 ? -2.966 -8.685 -13.670 1.00 92.81 93 GLY A CA 1
ATOM 745 C C . GLY A 1 93 ? -2.314 -9.079 -12.339 1.00 92.81 93 GLY A C 1
ATOM 746 O O . GLY A 1 93 ? -3.022 -9.216 -11.343 1.00 92.81 93 GLY A O 1
ATOM 747 N N . ALA A 1 94 ? -0.984 -9.219 -12.295 1.00 93.00 94 ALA A N 1
ATOM 748 C CA . ALA A 1 94 ? -0.267 -9.541 -11.065 1.00 93.00 94 ALA A CA 1
ATOM 749 C C . ALA A 1 94 ? -0.270 -8.347 -10.104 1.00 93.00 94 ALA A C 1
ATOM 751 O O . ALA A 1 94 ? -0.572 -8.521 -8.924 1.00 93.00 94 ALA A O 1
ATOM 752 N N . PHE A 1 95 ? -0.044 -7.133 -10.614 1.00 94.38 95 PHE A N 1
ATOM 753 C CA . PHE A 1 95 ? -0.165 -5.904 -9.832 1.00 94.38 95 PHE A CA 1
ATOM 754 C C . PHE A 1 95 ? -1.582 -5.718 -9.270 1.00 94.38 95 PHE A C 1
ATOM 756 O O . PHE A 1 95 ? -1.749 -5.494 -8.072 1.00 94.38 95 PHE A O 1
ATOM 763 N N . LEU A 1 96 ? -2.617 -5.864 -10.107 1.00 94.50 96 LEU A N 1
ATOM 764 C CA . LEU A 1 96 ? -4.011 -5.707 -9.670 1.00 94.50 96 LEU A CA 1
ATOM 765 C C . LEU A 1 96 ? -4.402 -6.735 -8.604 1.00 94.50 96 LEU A C 1
ATOM 767 O O . LEU A 1 96 ? -5.039 -6.382 -7.610 1.00 94.50 96 LEU A O 1
ATOM 771 N N . ARG A 1 97 ? -3.986 -7.993 -8.785 1.00 94.88 97 ARG A N 1
ATOM 772 C CA . ARG A 1 97 ? -4.189 -9.050 -7.793 1.00 94.88 97 ARG A CA 1
ATOM 773 C C . ARG A 1 97 ? -3.470 -8.730 -6.487 1.00 94.88 97 ARG A C 1
ATOM 775 O O . ARG A 1 97 ? -4.079 -8.844 -5.428 1.00 94.88 97 ARG A O 1
ATOM 782 N N . HIS A 1 98 ? -2.218 -8.280 -6.566 1.00 95.25 98 HIS A N 1
ATOM 783 C CA . HIS A 1 98 ? -1.449 -7.884 -5.394 1.00 95.25 98 HIS A CA 1
ATOM 784 C C . HIS A 1 98 ? -2.166 -6.784 -4.605 1.00 95.25 98 HIS A C 1
ATOM 786 O O . HIS A 1 98 ? -2.338 -6.937 -3.399 1.00 95.25 98 HIS A O 1
ATOM 792 N N . CYS A 1 99 ? -2.651 -5.733 -5.280 1.00 95.31 99 CYS A N 1
ATOM 793 C CA . CYS A 1 99 ? -3.437 -4.670 -4.654 1.00 95.31 99 CYS A CA 1
ATOM 794 C C . CYS A 1 99 ? -4.708 -5.195 -3.978 1.00 95.31 99 CYS A C 1
ATOM 796 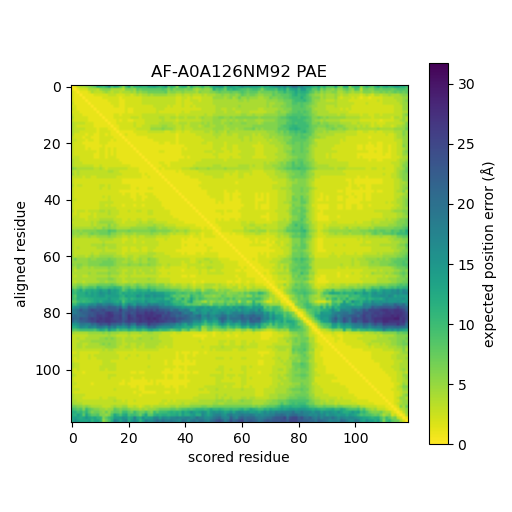O O . CYS A 1 99 ? -4.959 -4.827 -2.835 1.00 95.31 99 CYS A O 1
ATOM 798 N N . SER A 1 100 ? -5.490 -6.037 -4.662 1.00 95.12 100 SER A N 1
ATOM 799 C CA . SER A 1 100 ? -6.739 -6.587 -4.115 1.00 95.12 100 SER A CA 1
ATOM 800 C C . SER A 1 100 ? -6.487 -7.403 -2.851 1.00 95.12 100 SER A C 1
ATOM 802 O O . SER A 1 100 ? -7.083 -7.133 -1.819 1.00 95.12 100 SER A O 1
ATOM 804 N N . GLU A 1 101 ? -5.539 -8.337 -2.901 1.00 96.38 101 GLU A N 1
ATOM 805 C CA . GLU A 1 101 ? -5.183 -9.165 -1.747 1.00 96.38 101 GLU A CA 1
ATOM 806 C C . GLU A 1 101 ? -4.661 -8.318 -0.574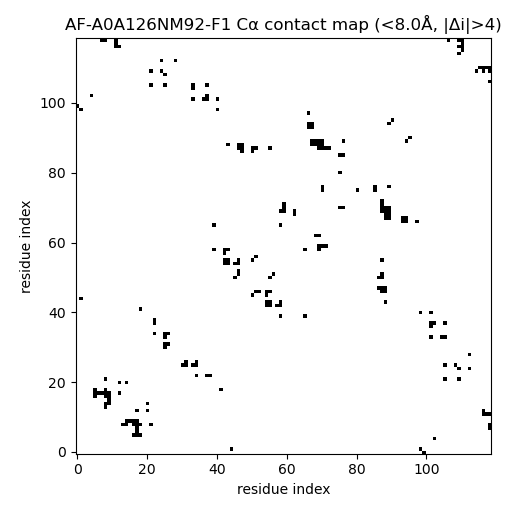 1.00 96.38 101 GLU A C 1
ATOM 808 O O . GLU A 1 101 ? -4.972 -8.602 0.578 1.00 96.38 101 GLU A O 1
ATOM 813 N N . THR A 1 102 ? -3.877 -7.264 -0.842 1.00 96.62 102 THR A N 1
ATOM 814 C CA . THR A 1 102 ? -3.429 -6.343 0.215 1.00 96.62 102 THR A CA 1
ATOM 815 C C . THR A 1 102 ? -4.612 -5.624 0.856 1.00 96.62 102 THR A C 1
ATOM 817 O O . THR A 1 102 ? -4.668 -5.519 2.076 1.00 96.62 102 THR A O 1
ATOM 820 N N . ILE A 1 103 ? -5.547 -5.130 0.041 1.00 95.00 103 ILE A N 1
ATOM 821 C CA . ILE A 1 103 ? -6.760 -4.453 0.509 1.00 95.00 103 ILE A CA 1
ATOM 822 C C . ILE A 1 103 ? -7.581 -5.388 1.402 1.00 95.00 103 ILE A C 1
ATOM 824 O O . ILE A 1 103 ? -7.961 -4.986 2.499 1.00 95.00 103 ILE A O 1
ATOM 828 N N . ASP A 1 104 ? -7.779 -6.637 0.978 1.00 95.38 104 ASP A N 1
ATOM 829 C CA . ASP A 1 104 ? -8.528 -7.634 1.746 1.00 95.38 104 ASP A CA 1
ATOM 830 C C . ASP A 1 104 ? -7.871 -7.906 3.109 1.00 95.38 104 ASP A C 1
ATOM 832 O O . ASP A 1 104 ? -8.548 -7.918 4.138 1.00 95.38 104 ASP A O 1
ATOM 836 N N . LEU A 1 105 ? -6.541 -8.061 3.145 1.00 97.00 105 LEU A N 1
ATOM 837 C CA . LEU A 1 105 ? -5.794 -8.259 4.393 1.00 97.00 105 LEU A CA 1
ATOM 838 C C . LEU A 1 105 ? -5.920 -7.059 5.341 1.00 97.00 105 LEU A C 1
ATOM 840 O O . LEU A 1 105 ? -6.135 -7.245 6.540 1.00 97.00 105 LEU A O 1
ATOM 844 N N . VAL A 1 106 ? -5.820 -5.835 4.815 1.00 96.19 106 VAL A N 1
ATOM 845 C CA . VAL A 1 106 ? -5.977 -4.611 5.614 1.00 96.19 106 VAL A CA 1
ATOM 846 C C . VAL A 1 106 ? -7.407 -4.476 6.136 1.00 96.19 106 VAL A C 1
ATOM 848 O O . VAL A 1 106 ? -7.586 -4.160 7.309 1.00 96.19 106 VAL A O 1
ATOM 851 N N . ALA A 1 107 ? -8.423 -4.767 5.323 1.00 94.19 107 ALA A N 1
ATOM 852 C CA . ALA A 1 107 ? -9.821 -4.724 5.753 1.00 94.19 107 ALA A CA 1
ATOM 853 C C . ALA A 1 107 ? -10.102 -5.731 6.884 1.00 94.19 107 ALA A C 1
ATOM 855 O O . ALA A 1 107 ? -10.708 -5.382 7.898 1.00 94.19 107 ALA A O 1
ATOM 856 N N . VAL A 1 108 ? -9.597 -6.966 6.756 1.00 95.19 108 VAL A N 1
ATOM 857 C CA . VAL A 1 108 ? -9.690 -7.989 7.812 1.00 95.19 108 VAL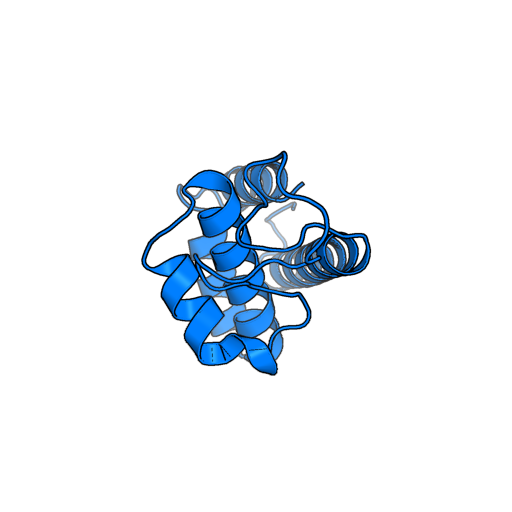 A CA 1
ATOM 858 C C . VAL A 1 108 ? -9.006 -7.524 9.096 1.00 95.19 108 VAL A C 1
ATOM 860 O O . VAL A 1 108 ? -9.569 -7.695 10.181 1.00 95.19 108 VAL A O 1
ATOM 863 N N . LEU A 1 109 ? -7.815 -6.929 8.989 1.00 95.69 109 LEU A N 1
ATOM 864 C CA . LEU A 1 109 ? -7.097 -6.407 10.145 1.00 95.69 109 LEU A CA 1
ATOM 865 C C . LEU A 1 109 ? -7.881 -5.285 10.831 1.00 95.69 109 LEU A C 1
ATOM 867 O O . LEU A 1 109 ? -8.082 -5.342 12.041 1.00 95.69 109 LEU A O 1
ATOM 871 N N . ILE A 1 110 ? -8.342 -4.286 10.077 1.00 93.75 110 ILE A N 1
ATOM 872 C CA . ILE A 1 110 ? -9.064 -3.141 10.641 1.00 93.75 110 ILE A CA 1
ATOM 873 C C . ILE A 1 110 ? -10.321 -3.610 11.361 1.00 93.75 110 ILE A C 1
ATOM 875 O O . ILE A 1 110 ? -10.535 -3.222 12.502 1.00 93.75 110 ILE A O 1
ATOM 879 N N . LYS A 1 111 ? -11.090 -4.524 10.765 1.00 92.00 111 LYS A N 1
ATOM 880 C CA . LYS A 1 111 ? -12.274 -5.100 11.411 1.00 92.00 111 LYS A CA 1
ATOM 881 C C . LYS A 1 111 ? -11.951 -5.815 12.729 1.00 92.00 111 LYS A C 1
ATOM 883 O O . LYS A 1 111 ? -12.782 -5.851 13.632 1.00 92.00 111 LYS A O 1
ATOM 888 N N . ARG A 1 112 ? -10.762 -6.412 12.848 1.00 92.81 112 ARG A N 1
ATOM 889 C CA . ARG A 1 112 ? -10.304 -7.067 14.082 1.00 92.81 112 ARG A CA 1
ATOM 890 C C . ARG A 1 112 ? -9.898 -6.050 15.151 1.00 92.81 112 ARG A C 1
ATOM 892 O O . ARG A 1 112 ? -10.287 -6.205 16.302 1.00 92.81 112 ARG A O 1
ATOM 899 N N . GLU A 1 113 ? -9.114 -5.040 14.776 1.00 92.69 113 GLU A N 1
ATOM 900 C CA . GLU A 1 113 ? -8.539 -4.051 15.704 1.00 92.69 113 GLU A CA 1
ATOM 901 C C . GLU A 1 113 ? -9.503 -2.905 16.051 1.00 92.69 113 GLU A C 1
ATOM 903 O O . GLU A 1 113 ? -9.341 -2.230 17.071 1.00 92.69 113 GLU A O 1
ATOM 908 N N . ARG A 1 114 ? -10.501 -2.662 15.199 1.00 87.50 114 ARG A N 1
ATOM 909 C CA . ARG A 1 114 ? -11.561 -1.659 15.351 1.00 87.50 114 ARG A CA 1
ATOM 910 C C . ARG A 1 114 ? -12.905 -2.296 14.958 1.00 87.50 114 ARG A C 1
ATOM 912 O O . ARG A 1 114 ? -13.401 -2.054 13.864 1.00 87.50 114 ARG A O 1
ATOM 919 N N . PRO A 1 115 ? -13.513 -3.116 15.835 1.00 81.81 115 PRO A N 1
ATOM 920 C CA . PRO A 1 115 ? -14.748 -3.848 15.526 1.00 81.81 115 PRO A CA 1
ATOM 921 C C . PRO A 1 115 ? -15.946 -2.956 15.183 1.00 81.81 115 PRO A C 1
ATOM 923 O O . PRO A 1 115 ? -16.848 -3.387 14.466 1.00 81.81 115 PRO A O 1
ATOM 926 N N . ASP A 1 116 ? -15.941 -1.722 15.689 1.00 80.81 116 ASP A N 1
ATOM 927 C CA . ASP A 1 116 ? -16.975 -0.717 15.430 1.00 80.81 116 ASP A CA 1
ATOM 928 C C . ASP A 1 116 ? -16.810 -0.038 14.058 1.00 80.81 116 ASP A C 1
ATOM 930 O O . ASP A 1 116 ? -17.724 0.631 13.581 1.00 80.81 116 ASP A O 1
ATOM 934 N N . ALA A 1 117 ? -15.665 -0.237 13.401 1.00 72.12 117 ALA A N 1
ATOM 935 C CA . ALA A 1 117 ? -15.313 0.366 12.127 1.00 72.12 117 ALA A CA 1
ATOM 936 C C . ALA A 1 117 ? -15.648 -0.611 10.975 1.00 72.12 117 ALA A C 1
ATOM 938 O O . ALA A 1 117 ? -15.069 -1.694 10.863 1.00 72.12 117 ALA A O 1
ATOM 939 N N . TRP A 1 118 ? -16.615 -0.252 10.124 1.00 63.03 118 TRP A N 1
ATOM 940 C CA . TRP A 1 118 ? -17.081 -1.074 8.997 1.00 63.03 118 TRP A CA 1
ATOM 941 C C . TRP A 1 118 ? -16.397 -0.707 7.674 1.00 63.03 118 TRP A C 1
ATOM 943 O O . TRP A 1 118 ? -16.884 0.167 6.965 1.00 63.03 118 TRP A O 1
ATOM 953 N N . VAL A 1 119 ? -15.297 -1.402 7.346 1.00 59.75 119 VAL A N 1
ATOM 954 C CA . VAL A 1 119 ? -14.582 -1.285 6.054 1.00 59.75 119 VAL A CA 1
ATOM 955 C C . VAL A 1 119 ? -15.129 -2.276 5.033 1.00 59.75 119 VAL A C 1
ATOM 957 O O . VAL A 1 119 ? -15.329 -3.456 5.416 1.00 59.75 119 VAL A O 1
#

Nearest PDB structures (foldseek):
  7ung-assembly1_B0  TM=3.698E-01  e=8.143E+00  Homo sapiens

Sequence (119 aa):
MVSMFDAALQDTLECRDGFQEALKIIEEAKDPDLFTRFRDVQLAVNVLKHGKGRSHKDLLARRNELPFRVRAEDEFFNEGNVSELAPLVQVDGAFLRHCSETIDLVAVLIKRERPDAWV

pLDDT: mean 89.09, std 10.96, range [52.06, 97.81]

Solvent-accessible surface area (backbone atoms only — not comparable to full-atom values): 6960 Å² total; per-residue (Å²): 108,70,73,56,49,36,52,41,35,16,66,37,66,76,42,94,50,22,60,63,52,49,47,51,55,32,56,75,69,67,39,68,66,60,38,52,54,48,49,51,49,52,29,50,50,49,24,74,74,64,44,81,52,71,45,40,52,60,47,54,78,43,35,89,76,48,91,45,54,58,53,59,92,91,52,67,98,50,96,83,66,87,86,59,91,71,66,58,53,56,88,46,73,62,36,54,50,51,49,51,56,48,51,52,54,50,42,54,46,44,39,69,80,36,72,90,31,75,107

Secondary structure (DSSP, 8-state):
-HHHHHHHHHHHTT-S-HHHHHHHHHHHTT-HHHHHHHHHHHHHHHHHHH-SSHHHHHHHHTTTTSSS-B--TT--SSTT--SS---SB--SHHHHHHHHHHHHHHHHHHHHH-TT---

Mean predicted aligned error: 5.0 Å

Foldseek 3Di:
DVVVLQVLQCVQVVHDGSLVVLLVLCVVVVPVVLNVLSLLLVLLVCCQVPPDDDSLVVCVVCQVVDQWHFDDPPDDPDPPDPDDPQRRTDPDPSSVVSNVVSSVVSQVSCCVSPVSGHD